Protein AF-D5WSE1-F1 (afdb_monomer_lite)

Structure (mmCIF, N/CA/C/O backbone):
data_AF-D5WSE1-F1
#
_entry.id   AF-D5WSE1-F1
#
loop_
_atom_site.group_PDB
_atom_site.id
_atom_site.type_symbol
_atom_site.label_atom_id
_atom_site.label_alt_id
_atom_site.label_comp_id
_atom_site.label_asym_id
_atom_site.label_entity_id
_atom_site.label_seq_id
_atom_site.pdbx_PDB_ins_code
_atom_site.Cartn_x
_atom_site.Cartn_y
_atom_site.Cartn_z
_atom_site.occupancy
_atom_site.B_iso_or_equiv
_atom_site.auth_seq_id
_atom_site.auth_comp_id
_atom_site.auth_asym_id
_atom_site.auth_atom_id
_atom_site.pdbx_PDB_model_num
ATOM 1 N N . MET A 1 1 ? 14.880 -0.989 -26.910 1.00 51.72 1 MET A N 1
ATOM 2 C CA . MET A 1 1 ? 13.408 -0.904 -26.762 1.00 51.72 1 MET A CA 1
ATOM 3 C C . MET A 1 1 ? 12.864 -1.940 -25.755 1.00 51.72 1 MET A C 1
ATOM 5 O O . MET A 1 1 ? 11.754 -2.405 -25.938 1.00 51.72 1 MET A O 1
ATOM 9 N N . GLY A 1 2 ? 13.622 -2.325 -24.709 1.00 62.91 2 GLY A N 1
ATOM 10 C CA . GLY A 1 2 ? 13.224 -3.403 -23.774 1.00 62.91 2 GLY A CA 1
ATOM 11 C C . GLY A 1 2 ? 13.034 -2.930 -22.328 1.00 62.91 2 GLY A C 1
ATOM 12 O O . GLY A 1 2 ? 11.957 -3.063 -21.770 1.00 62.91 2 GLY A O 1
ATOM 13 N N . LEU A 1 3 ? 14.038 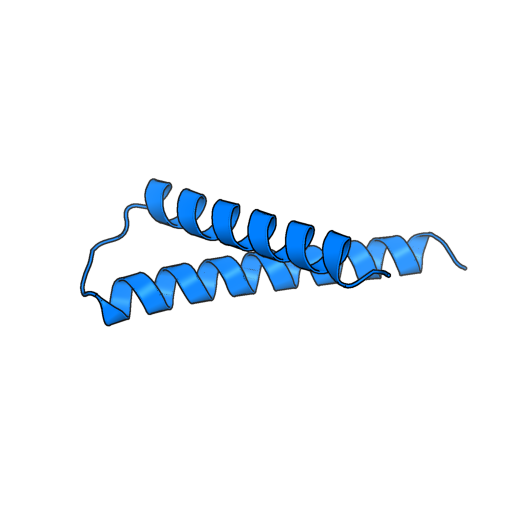-2.252 -21.765 1.00 71.19 3 LEU A N 1
ATOM 14 C CA . LEU A 1 3 ? 14.070 -1.876 -20.343 1.00 71.19 3 LEU A CA 1
ATOM 15 C C . LEU A 1 3 ? 13.101 -0.757 -19.933 1.00 71.19 3 LEU A C 1
ATOM 17 O O . LEU A 1 3 ? 12.472 -0.834 -18.886 1.00 71.19 3 LEU A O 1
ATOM 21 N N . ILE A 1 4 ? 12.971 0.296 -20.743 1.00 80.38 4 ILE A N 1
ATOM 22 C CA . ILE A 1 4 ? 12.115 1.449 -20.401 1.00 80.38 4 ILE A CA 1
ATOM 23 C C . ILE A 1 4 ? 10.646 1.017 -20.321 1.00 80.38 4 ILE A C 1
ATOM 25 O O . ILE A 1 4 ? 9.919 1.444 -19.428 1.00 80.38 4 ILE A O 1
ATOM 29 N N . THR A 1 5 ? 10.224 0.135 -21.228 1.00 81.31 5 THR A N 1
ATOM 30 C CA . THR A 1 5 ? 8.864 -0.402 -21.268 1.00 81.31 5 THR A CA 1
ATOM 31 C C . THR A 1 5 ? 8.587 -1.311 -20.072 1.00 81.31 5 THR A C 1
ATOM 33 O O . THR A 1 5 ? 7.535 -1.181 -19.457 1.00 81.31 5 THR A O 1
ATOM 36 N N . GLU A 1 6 ? 9.535 -2.175 -19.688 1.00 77.12 6 GLU A N 1
ATOM 37 C CA . GLU A 1 6 ? 9.421 -2.992 -18.470 1.00 77.12 6 GLU A CA 1
ATOM 38 C C . GLU A 1 6 ? 9.352 -2.136 -17.204 1.00 77.12 6 GLU A C 1
ATOM 40 O O . GLU A 1 6 ? 8.519 -2.389 -16.338 1.00 77.12 6 GLU A O 1
ATOM 45 N N . ILE A 1 7 ? 10.168 -1.083 -17.107 1.00 82.88 7 ILE A N 1
ATOM 46 C CA . ILE A 1 7 ? 10.131 -0.152 -15.972 1.00 82.88 7 ILE A CA 1
ATOM 47 C C . ILE A 1 7 ? 8.780 0.570 -15.913 1.00 82.88 7 ILE A C 1
ATOM 49 O O . ILE A 1 7 ? 8.203 0.680 -14.835 1.00 82.88 7 ILE A O 1
ATOM 53 N N . LEU A 1 8 ? 8.243 1.022 -17.052 1.00 83.19 8 LEU A N 1
ATOM 54 C CA . LEU A 1 8 ? 6.915 1.643 -17.124 1.00 83.19 8 LEU A CA 1
ATOM 55 C C . LEU A 1 8 ? 5.793 0.666 -16.742 1.00 83.19 8 LEU A C 1
ATOM 57 O O . LEU A 1 8 ? 4.850 1.055 -16.049 1.00 83.19 8 LEU A O 1
ATOM 61 N N . LEU A 1 9 ? 5.895 -0.600 -17.150 1.00 82.62 9 LEU A N 1
ATOM 62 C CA . LEU A 1 9 ? 4.952 -1.654 -16.763 1.00 82.62 9 LEU A CA 1
ATOM 63 C C . LEU A 1 9 ? 5.019 -1.947 -15.260 1.00 82.62 9 LEU A C 1
ATOM 65 O O . LEU A 1 9 ? 3.985 -2.028 -14.603 1.00 82.62 9 LEU A O 1
ATOM 69 N N . LEU A 1 10 ? 6.219 -2.026 -14.686 1.00 79.94 10 LEU A N 1
ATOM 70 C CA . LEU A 1 10 ? 6.403 -2.219 -13.247 1.00 79.94 10 LEU A CA 1
ATOM 71 C C . LEU A 1 10 ? 5.894 -1.019 -12.440 1.00 79.94 10 LEU A C 1
ATOM 73 O O . LEU A 1 10 ? 5.243 -1.206 -11.414 1.00 79.94 10 LEU A O 1
ATOM 77 N N . LEU A 1 11 ? 6.133 0.209 -12.912 1.00 81.88 11 LEU A N 1
ATOM 78 C CA . LEU A 1 11 ? 5.617 1.419 -12.267 1.00 81.88 11 LEU A CA 1
ATOM 79 C C . LEU A 1 11 ? 4.091 1.488 -12.326 1.00 81.88 11 LEU A C 1
ATOM 81 O O . LEU A 1 11 ? 3.458 1.815 -11.328 1.00 81.88 11 LEU A O 1
ATOM 85 N N . SER A 1 12 ? 3.492 1.182 -13.477 1.00 81.94 12 SER A N 1
ATOM 86 C CA . SER A 1 12 ? 2.032 1.184 -13.622 1.00 81.94 12 SER A CA 1
ATOM 87 C C . SER A 1 12 ? 1.377 0.092 -12.780 1.00 81.94 12 SER A C 1
ATOM 89 O O . SER A 1 12 ? 0.362 0.361 -12.137 1.00 81.94 12 SER A O 1
ATOM 91 N N . TYR A 1 13 ? 1.995 -1.089 -12.691 1.00 80.62 13 TYR A N 1
ATOM 92 C CA . TYR A 1 13 ? 1.561 -2.140 -11.776 1.00 80.62 13 TYR A CA 1
ATOM 93 C C . TYR A 1 13 ? 1.641 -1.682 -10.315 1.00 80.62 13 TYR A C 1
ATOM 95 O O . TYR A 1 13 ? 0.669 -1.814 -9.580 1.00 80.62 13 TYR A O 1
ATOM 103 N N . LEU A 1 14 ? 2.755 -1.068 -9.904 1.00 80.25 14 LEU A N 1
ATOM 104 C CA . LEU A 1 14 ? 2.927 -0.541 -8.549 1.00 80.25 14 LEU A CA 1
ATOM 105 C C . LEU A 1 14 ? 1.871 0.522 -8.206 1.00 80.25 14 LEU A C 1
ATOM 107 O O . LEU A 1 14 ? 1.296 0.497 -7.121 1.00 80.25 14 LEU A O 1
ATOM 111 N N . VAL A 1 15 ? 1.591 1.443 -9.132 1.00 81.25 15 VAL A N 1
ATOM 112 C CA . VAL A 1 15 ? 0.560 2.478 -8.953 1.00 81.25 15 VAL A CA 1
ATOM 113 C C . VAL A 1 15 ? -0.828 1.849 -8.823 1.00 81.25 15 VAL A C 1
ATOM 115 O O . VAL A 1 15 ? -1.603 2.264 -7.959 1.00 81.25 15 VAL A O 1
ATOM 118 N N . ALA A 1 16 ? -1.139 0.837 -9.638 1.00 81.88 16 ALA A N 1
ATOM 119 C CA . ALA A 1 16 ? -2.395 0.104 -9.539 1.00 81.88 16 ALA A CA 1
ATOM 120 C C . ALA A 1 16 ? -2.512 -0.634 -8.196 1.00 81.88 16 ALA A C 1
ATOM 122 O O . ALA A 1 16 ? -3.544 -0.525 -7.538 1.00 81.88 16 ALA A O 1
ATOM 123 N N . ASP A 1 17 ? -1.455 -1.308 -7.746 1.00 75.44 17 ASP A N 1
ATOM 124 C CA . ASP A 1 17 ? -1.435 -2.077 -6.496 1.00 75.44 17 ASP A CA 1
ATOM 125 C C . ASP A 1 17 ? -1.626 -1.177 -5.262 1.00 75.44 17 ASP A C 1
ATOM 127 O O . ASP A 1 17 ? -2.452 -1.456 -4.388 1.00 75.44 17 ASP A O 1
ATOM 131 N N . VAL A 1 18 ? -0.957 -0.017 -5.246 1.00 76.81 18 VAL A N 1
ATOM 132 C CA . VAL A 1 18 ? -1.147 1.018 -4.216 1.00 76.81 18 VAL A CA 1
ATOM 133 C C . VAL A 1 18 ? -2.571 1.579 -4.253 1.00 76.81 18 VAL A C 1
ATOM 135 O O . VAL A 1 18 ? -3.196 1.752 -3.203 1.00 76.81 18 VAL A O 1
ATOM 138 N N . GLY A 1 19 ? -3.111 1.835 -5.448 1.00 80.75 19 GLY A N 1
ATOM 139 C CA . GLY A 1 19 ? -4.487 2.297 -5.628 1.00 80.75 19 GLY A CA 1
ATOM 140 C C . GLY A 1 19 ? -5.514 1.297 -5.096 1.00 80.75 19 GLY A C 1
ATOM 141 O O . GLY A 1 19 ? -6.430 1.690 -4.370 1.00 80.75 19 GLY A O 1
ATOM 142 N N . VAL A 1 20 ? -5.330 0.006 -5.386 1.00 81.56 20 VAL A N 1
ATOM 143 C CA . VAL A 1 20 ? -6.176 -1.080 -4.873 1.00 81.56 20 VAL A CA 1
ATOM 144 C C . VAL A 1 20 ? -6.067 -1.169 -3.353 1.00 81.56 20 VAL A C 1
ATOM 146 O O . VAL A 1 20 ? -7.099 -1.199 -2.688 1.00 81.56 20 VAL A O 1
ATOM 149 N N . GLY A 1 21 ? -4.861 -1.116 -2.780 1.00 77.44 21 GLY A N 1
ATOM 150 C CA . GLY A 1 21 ? -4.675 -1.128 -1.325 1.00 77.44 21 GLY A CA 1
ATOM 151 C C . GLY A 1 21 ? -5.371 0.041 -0.621 1.00 77.44 21 GLY A C 1
ATOM 152 O O . GLY A 1 21 ? -5.950 -0.123 0.456 1.00 77.44 21 GLY A O 1
ATOM 153 N N . TRP A 1 22 ? -5.390 1.216 -1.255 1.00 77.88 22 TRP A N 1
ATOM 154 C CA . TRP A 1 22 ? -6.086 2.387 -0.727 1.00 77.88 22 TRP A CA 1
ATOM 155 C C . TRP A 1 22 ? -7.612 2.268 -0.840 1.00 77.88 22 TRP A C 1
ATOM 157 O O . TRP A 1 22 ? -8.330 2.596 0.108 1.00 77.88 22 TRP A O 1
ATOM 167 N N . LEU A 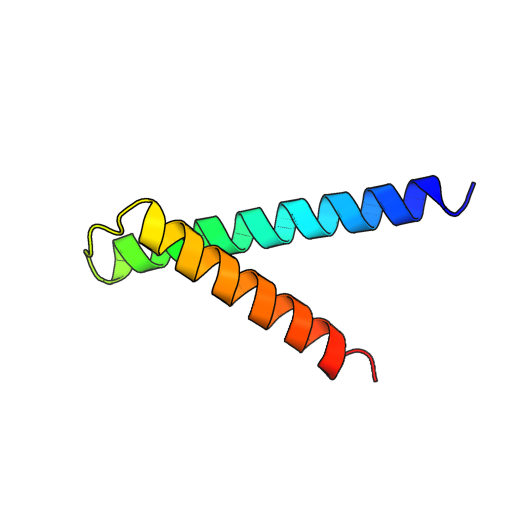1 23 ? -8.110 1.724 -1.955 1.00 81.44 23 LEU A N 1
ATOM 168 C CA . LEU A 1 23 ? -9.524 1.394 -2.154 1.00 81.44 23 LEU A CA 1
ATOM 169 C C . LEU A 1 23 ? -10.006 0.355 -1.138 1.00 81.44 23 LEU A C 1
ATOM 171 O O . LEU A 1 23 ? -11.056 0.543 -0.528 1.00 81.44 23 LEU A O 1
ATOM 175 N N . VAL A 1 24 ? -9.216 -0.692 -0.901 1.00 79.88 24 VAL A N 1
ATOM 176 C CA . VAL A 1 24 ? -9.485 -1.716 0.115 1.00 79.88 24 VAL A CA 1
ATOM 177 C C . VAL A 1 24 ? -9.545 -1.081 1.500 1.00 79.88 24 VAL A C 1
ATOM 179 O O . VAL A 1 24 ? -10.516 -1.305 2.216 1.00 79.88 24 VAL A O 1
ATOM 182 N N . ALA A 1 25 ? -8.583 -0.227 1.865 1.00 76.69 25 ALA A N 1
ATOM 183 C CA . ALA A 1 25 ? -8.613 0.489 3.142 1.00 76.69 25 ALA A CA 1
ATOM 184 C C . ALA A 1 25 ? -9.866 1.367 3.294 1.00 76.69 25 ALA A C 1
ATOM 186 O O . ALA A 1 25 ? -10.477 1.406 4.364 1.00 76.69 25 ALA A O 1
ATOM 187 N N . TRP A 1 26 ? -10.275 2.051 2.224 1.00 75.81 26 TRP A N 1
ATOM 188 C CA . TRP A 1 26 ? -11.472 2.888 2.223 1.00 75.81 26 TRP A CA 1
ATOM 189 C C . TRP 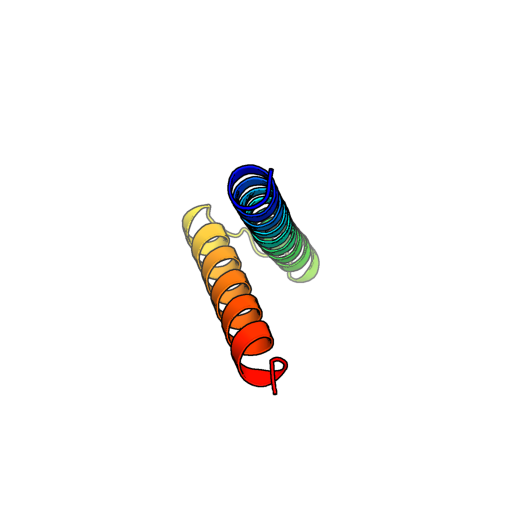A 1 26 ? -12.761 2.066 2.356 1.00 75.81 26 TRP A C 1
ATOM 191 O O . TRP A 1 26 ? -13.599 2.378 3.206 1.00 75.81 26 TRP A O 1
ATOM 201 N N . VAL A 1 27 ? -12.901 0.988 1.578 1.00 81.38 27 VAL A N 1
ATOM 202 C CA . VAL A 1 27 ? -14.043 0.064 1.657 1.00 81.38 27 VAL A CA 1
ATOM 203 C C . VAL A 1 27 ? -14.105 -0.591 3.033 1.00 81.38 27 VAL A C 1
ATOM 205 O O . VAL A 1 27 ? -15.182 -0.647 3.617 1.00 81.38 27 VAL A O 1
ATOM 208 N N . PHE A 1 28 ? -12.969 -1.003 3.597 1.00 74.81 28 PHE A N 1
ATOM 209 C CA . PHE A 1 28 ? -12.898 -1.593 4.932 1.00 74.81 28 PHE A CA 1
ATOM 210 C C . PHE A 1 28 ? -13.369 -0.605 6.008 1.00 74.81 28 PHE A C 1
ATOM 212 O O . PHE A 1 28 ? -14.233 -0.932 6.821 1.00 74.81 28 PHE A O 1
ATOM 219 N N . GLY A 1 29 ? -12.891 0.644 5.970 1.00 74.88 29 GLY A N 1
ATOM 220 C CA . GLY A 1 29 ? -13.368 1.694 6.877 1.00 74.88 29 GLY A CA 1
ATOM 221 C C . GLY A 1 29 ? -14.875 1.943 6.765 1.00 74.88 29 GLY A C 1
ATOM 222 O O . GLY A 1 29 ? -15.548 2.148 7.775 1.00 74.88 29 GLY A O 1
ATOM 223 N N . ARG A 1 30 ? -15.426 1.863 5.546 1.00 78.00 30 ARG A N 1
ATOM 224 C CA . ARG A 1 30 ? -16.869 2.006 5.289 1.00 78.00 30 ARG A CA 1
ATOM 225 C C . ARG A 1 30 ? -17.674 0.801 5.778 1.00 78.00 30 ARG A C 1
ATOM 227 O O . ARG A 1 30 ? -18.720 1.005 6.382 1.00 78.00 30 ARG A O 1
ATOM 234 N N . MET A 1 31 ? -17.195 -0.421 5.551 1.00 76.81 31 MET A N 1
ATOM 235 C CA . MET A 1 31 ? -17.882 -1.662 5.935 1.00 76.81 31 MET A CA 1
ATOM 236 C C . MET A 1 31 ? -17.992 -1.819 7.450 1.00 76.81 31 MET A C 1
ATOM 238 O O . MET A 1 31 ? -19.043 -2.201 7.953 1.00 76.81 31 MET A O 1
ATOM 242 N N . PHE A 1 32 ? -16.924 -1.491 8.178 1.00 76.12 32 PHE A N 1
ATOM 243 C CA . PHE A 1 32 ? -16.885 -1.634 9.634 1.00 76.12 32 PHE A CA 1
ATOM 244 C C . PHE A 1 32 ? -17.274 -0.345 10.378 1.00 76.12 32 PHE A C 1
ATOM 246 O O . PHE A 1 32 ? -17.230 -0.308 11.604 1.00 76.12 32 PHE A O 1
ATOM 253 N N . SER A 1 33 ? -17.659 0.715 9.651 1.00 69.31 33 SER A N 1
ATOM 254 C CA . SER A 1 33 ? -17.983 2.042 10.196 1.00 69.31 33 SER A CA 1
ATOM 255 C C . SER A 1 33 ? -16.896 2.598 11.135 1.00 69.31 33 SER A C 1
ATOM 257 O O . SER A 1 33 ? -17.189 3.314 12.095 1.00 69.31 33 SER A O 1
ATOM 259 N N . VAL A 1 34 ? -15.629 2.270 10.858 1.00 69.19 34 VAL A N 1
ATOM 260 C CA . VAL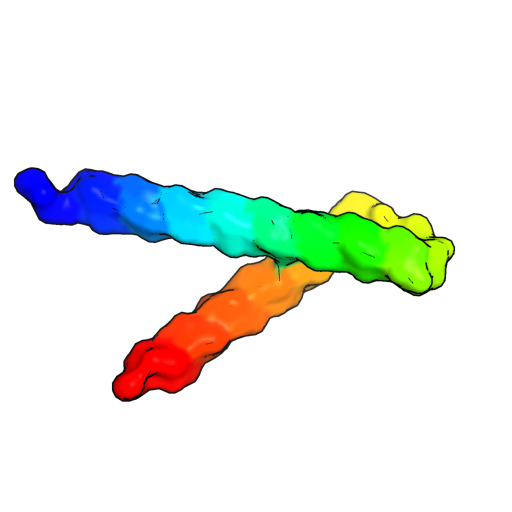 A 1 34 ? -14.469 2.694 11.652 1.00 69.19 34 VAL A CA 1
ATOM 261 C C . VAL A 1 34 ? -13.820 3.888 10.967 1.00 69.19 34 VAL A C 1
ATOM 263 O O . VAL A 1 34 ? -13.466 3.825 9.786 1.00 69.19 34 VAL A O 1
ATOM 266 N N . SER A 1 35 ? -13.618 4.983 11.702 1.00 67.56 35 SER A N 1
ATOM 267 C CA . SER A 1 35 ? -12.823 6.109 11.215 1.00 67.56 35 SER A CA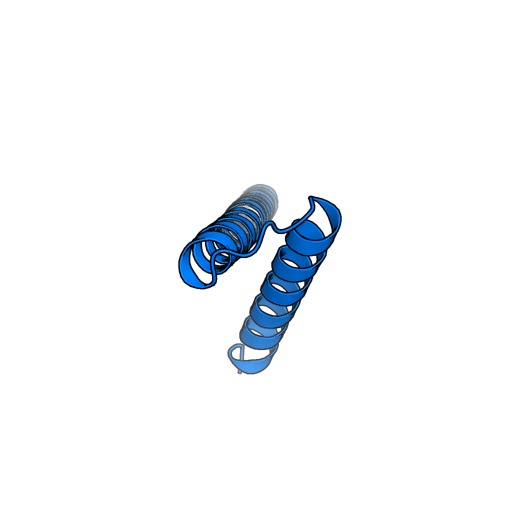 1
ATOM 268 C C . SER A 1 35 ? -11.342 5.722 11.207 1.00 67.56 35 SER A C 1
ATOM 270 O O . SER A 1 35 ? -10.611 5.868 12.184 1.00 67.56 35 SER A O 1
ATOM 272 N N . LEU A 1 36 ? -10.883 5.190 10.076 1.00 67.94 36 LEU A N 1
ATOM 273 C CA . LEU A 1 36 ? -9.470 4.901 9.880 1.00 67.94 36 LEU A CA 1
ATOM 274 C C . LEU A 1 36 ? -8.703 6.222 9.786 1.00 67.94 36 LEU A C 1
ATOM 276 O O . LEU A 1 36 ? -8.870 7.006 8.851 1.00 67.94 36 LEU A O 1
ATOM 280 N N . THR A 1 37 ? -7.841 6.474 10.765 1.00 78.56 37 THR A N 1
ATOM 281 C CA . THR A 1 37 ? -6.889 7.589 10.695 1.00 78.56 37 THR A CA 1
ATOM 282 C C . THR A 1 37 ? -5.954 7.400 9.497 1.00 78.56 37 THR A C 1
ATOM 284 O O . THR A 1 37 ? -5.673 6.268 9.097 1.00 78.56 37 THR A O 1
ATOM 287 N N . ARG A 1 38 ? -5.402 8.492 8.935 1.00 72.94 38 ARG A N 1
ATOM 288 C CA . ARG A 1 38 ? -4.446 8.407 7.804 1.00 72.94 38 ARG A CA 1
ATOM 289 C C . ARG A 1 38 ? -3.346 7.375 8.059 1.00 72.94 38 ARG A C 1
ATOM 291 O O . ARG A 1 38 ? -2.991 6.628 7.160 1.00 72.94 38 ARG A O 1
ATOM 298 N N . ARG A 1 39 ? -2.852 7.287 9.298 1.00 77.38 39 ARG A N 1
ATOM 299 C CA . ARG A 1 39 ? -1.835 6.309 9.704 1.00 77.38 39 ARG A CA 1
ATOM 300 C C . ARG A 1 39 ? -2.308 4.859 9.539 1.00 77.38 39 ARG A C 1
ATOM 302 O O . ARG A 1 39 ? -1.535 4.035 9.072 1.00 77.38 39 ARG A O 1
ATOM 309 N N . GLN A 1 40 ? -3.557 4.547 9.878 1.00 73.94 40 GLN A N 1
ATOM 310 C CA . GLN A 1 40 ? -4.131 3.209 9.697 1.00 73.94 40 GLN A CA 1
ATOM 311 C C . GLN A 1 40 ? -4.389 2.887 8.221 1.00 73.94 40 GLN A C 1
ATOM 313 O O . GLN A 1 40 ? -4.146 1.760 7.804 1.00 73.94 40 GLN A O 1
ATOM 318 N N . MET A 1 41 ? -4.789 3.874 7.411 1.00 72.75 41 MET A N 1
ATOM 319 C CA . MET A 1 41 ? -4.856 3.702 5.952 1.00 72.75 41 MET A CA 1
ATOM 320 C C . MET A 1 41 ? -3.495 3.324 5.358 1.00 72.75 41 MET A C 1
ATOM 322 O O . MET A 1 41 ? -3.432 2.413 4.540 1.00 72.75 41 MET A O 1
ATOM 326 N N . TRP A 1 42 ? -2.407 3.959 5.809 1.00 74.06 42 TRP A N 1
ATOM 327 C CA . TRP A 1 42 ? -1.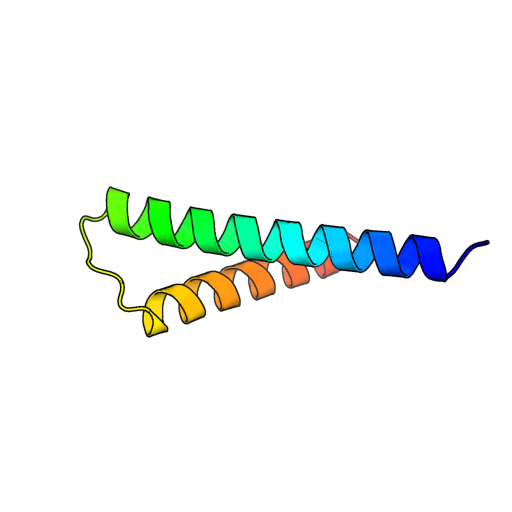048 3.583 5.401 1.00 74.06 42 TRP A CA 1
ATOM 328 C C . TRP A 1 42 ? -0.665 2.168 5.853 1.00 74.06 42 TRP A C 1
ATOM 330 O O . TRP A 1 42 ? -0.024 1.450 5.093 1.00 74.06 42 TRP A O 1
ATOM 340 N N . TRP A 1 43 ? -1.083 1.735 7.046 1.00 76.25 43 TRP A N 1
ATOM 341 C CA . TRP A 1 43 ? -0.864 0.357 7.508 1.00 76.25 43 TRP A CA 1
ATOM 342 C C . TRP A 1 43 ? -1.611 -0.679 6.667 1.00 76.25 43 TRP A C 1
ATOM 344 O O . TRP A 1 43 ? -1.040 -1.721 6.346 1.00 76.25 43 TRP A O 1
ATOM 354 N N . ILE A 1 44 ? -2.857 -0.396 6.282 1.00 76.44 44 ILE A N 1
ATOM 355 C CA . ILE A 1 44 ? -3.646 -1.292 5.427 1.00 76.44 44 ILE A CA 1
ATOM 356 C C . ILE A 1 44 ? -3.064 -1.326 4.015 1.00 76.44 44 ILE A C 1
ATOM 358 O O . ILE A 1 44 ? -2.867 -2.410 3.479 1.00 76.44 44 ILE A O 1
ATOM 362 N N . ALA A 1 45 ? -2.714 -0.168 3.448 1.00 72.69 45 ALA A N 1
ATOM 363 C CA . ALA A 1 45 ? -2.049 -0.097 2.151 1.00 72.69 45 ALA A CA 1
ATOM 364 C C . ALA A 1 45 ? -0.714 -0.863 2.164 1.00 72.69 45 ALA A C 1
ATOM 366 O O . ALA A 1 45 ? -0.472 -1.672 1.279 1.00 72.69 45 ALA A O 1
ATOM 367 N N . SER A 1 46 ? 0.103 -0.693 3.210 1.00 73.94 46 SER A N 1
ATOM 368 C CA . SER A 1 46 ? 1.365 -1.427 3.381 1.00 73.94 46 SER A CA 1
ATOM 369 C C . SER A 1 46 ? 1.140 -2.939 3.492 1.00 73.94 46 SER A C 1
ATOM 371 O O . SER A 1 46 ? 1.802 -3.717 2.812 1.00 73.94 46 SER A O 1
ATOM 373 N N . SER A 1 47 ? 0.153 -3.367 4.284 1.00 78.38 47 SER A N 1
ATOM 374 C CA . SER A 1 47 ? -0.199 -4.788 4.420 1.00 78.38 47 SER A CA 1
ATOM 375 C C . SER A 1 47 ? -0.699 -5.378 3.099 1.00 78.38 47 SER A C 1
ATOM 377 O O . SER A 1 47 ? -0.371 -6.516 2.775 1.00 78.38 47 SER A O 1
ATOM 379 N N . TRP A 1 48 ? -1.450 -4.596 2.318 1.00 73.25 48 TRP A N 1
ATOM 380 C CA . TRP A 1 48 ? -1.928 -4.992 0.997 1.00 73.25 48 TRP A CA 1
ATOM 381 C C . TRP A 1 48 ? -0.777 -5.168 0.010 1.00 73.25 48 TRP A C 1
ATOM 383 O O . TRP A 1 48 ? -0.668 -6.220 -0.612 1.00 73.25 48 TRP A O 1
ATOM 393 N N . THR A 1 49 ? 0.135 -4.196 -0.062 1.00 73.44 49 THR A N 1
ATOM 394 C CA . THR A 1 49 ? 1.334 -4.288 -0.902 1.00 73.44 49 THR A CA 1
ATOM 395 C C . THR A 1 49 ? 2.210 -5.475 -0.494 1.00 73.44 49 THR A C 1
ATOM 397 O O . THR A 1 49 ? 2.700 -6.198 -1.356 1.00 73.44 49 THR A O 1
ATOM 400 N N . VAL A 1 50 ? 2.377 -5.741 0.807 1.00 77.31 50 VAL A N 1
ATOM 401 C CA . VAL A 1 50 ? 3.116 -6.920 1.293 1.00 77.31 50 VAL A CA 1
ATOM 402 C C . VAL A 1 50 ? 2.437 -8.221 0.856 1.00 77.31 50 VAL A C 1
ATOM 404 O O . VAL A 1 50 ? 3.119 -9.119 0.368 1.00 77.31 50 VAL A O 1
ATOM 407 N N . LEU A 1 51 ? 1.109 -8.324 0.967 1.00 76.25 51 LEU A N 1
ATOM 408 C CA . LEU A 1 51 ? 0.354 -9.489 0.491 1.00 76.25 51 LEU A CA 1
ATOM 409 C C . LEU A 1 51 ? 0.436 -9.656 -1.033 1.00 76.25 51 LEU A C 1
ATOM 411 O O . LEU A 1 51 ? 0.593 -10.781 -1.502 1.00 76.25 51 LEU A O 1
ATOM 415 N N . GLY A 1 52 ? 0.390 -8.562 -1.798 1.00 69.69 52 GLY A N 1
ATOM 416 C CA . GLY A 1 52 ? 0.566 -8.567 -3.252 1.00 69.69 52 GLY A CA 1
ATOM 417 C C . GLY A 1 52 ? 1.959 -9.045 -3.663 1.00 69.69 52 GLY A C 1
ATOM 418 O O . GLY A 1 52 ? 2.089 -9.930 -4.506 1.00 69.69 52 GLY A O 1
ATOM 419 N N . VAL A 1 53 ? 3.007 -8.542 -3.005 1.00 69.06 53 VAL A N 1
ATOM 420 C CA . VAL A 1 53 ? 4.399 -8.970 -3.229 1.00 69.06 53 VAL A CA 1
ATOM 421 C C . VAL A 1 53 ? 4.604 -10.438 -2.847 1.00 69.06 53 VAL A C 1
ATOM 423 O O . VAL A 1 53 ? 5.233 -11.179 -3.602 1.00 69.06 53 VAL A O 1
ATOM 426 N N . ILE A 1 54 ? 4.049 -10.885 -1.716 1.00 73.94 54 ILE A N 1
ATOM 427 C CA . ILE A 1 54 ? 4.077 -12.297 -1.305 1.00 73.94 54 ILE A CA 1
ATOM 428 C C . ILE A 1 54 ? 3.341 -13.170 -2.326 1.00 73.94 54 ILE A C 1
ATOM 430 O O . ILE A 1 54 ? 3.862 -14.212 -2.716 1.00 73.94 54 ILE A O 1
ATOM 434 N N . GLY A 1 55 ? 2.170 -12.741 -2.800 1.00 67.81 55 GLY A N 1
ATOM 435 C CA . GLY A 1 55 ? 1.427 -13.431 -3.852 1.00 67.81 55 GLY A CA 1
ATOM 436 C C . GLY A 1 55 ? 2.259 -13.574 -5.124 1.00 67.81 55 GLY A C 1
ATOM 437 O O . GLY A 1 55 ? 2.401 -14.677 -5.637 1.00 67.81 55 GLY A O 1
ATOM 438 N N . ILE A 1 56 ? 2.898 -12.499 -5.584 1.00 70.75 56 ILE A N 1
ATOM 439 C CA . ILE A 1 56 ? 3.795 -12.547 -6.747 1.00 70.75 56 ILE A CA 1
ATOM 440 C C . ILE A 1 56 ? 4.956 -13.518 -6.511 1.00 70.75 56 ILE A C 1
ATOM 442 O O . ILE A 1 56 ? 5.289 -14.285 -7.407 1.00 70.75 56 ILE A O 1
ATOM 446 N N . LEU A 1 57 ? 5.567 -13.520 -5.325 1.00 69.75 57 LEU A N 1
ATOM 447 C CA . LEU A 1 57 ? 6.669 -14.433 -4.999 1.00 69.75 57 LEU A CA 1
ATOM 448 C C . LEU A 1 57 ? 6.234 -15.905 -4.951 1.00 69.75 57 LEU A C 1
ATOM 450 O O . LEU A 1 57 ? 7.010 -16.771 -5.345 1.00 69.75 57 LEU A O 1
ATOM 454 N N . ILE A 1 58 ? 5.017 -16.188 -4.480 1.00 71.88 58 ILE A N 1
ATOM 455 C CA . ILE A 1 58 ? 4.477 -17.551 -4.362 1.00 71.88 58 ILE A CA 1
ATOM 456 C C . ILE A 1 58 ? 3.962 -18.077 -5.708 1.00 71.88 58 ILE A C 1
ATOM 458 O O . ILE A 1 58 ? 4.215 -19.229 -6.042 1.00 71.88 58 ILE A O 1
ATOM 462 N N . PHE A 1 59 ? 3.250 -17.255 -6.483 1.00 61.19 59 PHE A N 1
ATOM 463 C CA . PHE A 1 59 ? 2.635 -17.657 -7.757 1.00 61.19 59 PHE A CA 1
ATOM 464 C C . PHE A 1 59 ? 3.593 -17.599 -8.951 1.00 61.19 59 PHE A C 1
ATOM 466 O O . PHE A 1 59 ? 3.244 -18.033 -10.046 1.00 61.19 59 PHE A O 1
ATOM 473 N N . ARG A 1 60 ? 4.802 -17.069 -8.759 1.00 54.50 60 ARG A N 1
ATOM 474 C CA . ARG A 1 60 ? 5.890 -17.103 -9.740 1.00 54.50 60 ARG A CA 1
ATOM 475 C C . ARG A 1 60 ? 6.712 -18.387 -9.557 1.00 54.50 60 ARG A C 1
ATOM 477 O O . ARG A 1 60 ? 7.909 -18.319 -9.285 1.00 54.50 60 ARG A O 1
ATOM 484 N N . TRP A 1 61 ? 6.036 -19.530 -9.680 1.00 47.56 61 TRP A N 1
ATOM 485 C CA . TRP A 1 61 ? 6.590 -20.887 -9.769 1.00 47.56 61 TRP A CA 1
ATOM 486 C C . TRP A 1 61 ? 5.996 -21.604 -10.978 1.00 47.56 61 TRP A C 1
ATOM 488 O O . TRP A 1 61 ? 4.773 -21.455 -11.200 1.00 47.56 61 TRP A O 1
#

Radius of gyration: 14.28 Å; chains: 1; bounding box: 32×29×38 Å

Secondary structure (DSSP, 8-state):
--HHHHHHHHHHHHHHHHHHHHHHHHHHHHHTT----HHHHHHHHHHHHHHHHHHHHHH--

Foldseek 3Di:
DPPVVVVVVVVVVVVVQLVVQLVVLVVVCVVVVNPQDPVNSVVSSVVSVVVVVVCCVVVVD

pLDDT: mean 74.5, std 7.24, range [47.56, 83.19]

Organism: Kyrpidia tusciae (strain DSM 2912 / NBRC 15312 / T2) (NCBI:txid562970)

Sequence (61 aa):
MGLITEILLLLSYLVADVGVGWLVAWVFGRMFSVSLTRRQMWWIASSWTVLGVIGILIFRW